Protein AF-A0A127SM06-F1 (afdb_monomer_lite)

Sequence (119 aa):
VLGLKVDGEDAAPLARIEAEYNLETIQPQARQDFLKQTAKLFWLGKVRPSIEHSLLTEKRLAAETEAMNVFAENLRHLLLSAPAGARTTLGVDPGIRTGVKLAVVNASGDVLAHSTIYP

pLDDT: mean 95.46, std 3.53, range [72.62, 98.44]

Structure (mmCIF, N/CA/C/O backbone):
data_AF-A0A127SM06-F1
#
_entry.id   AF-A0A127SM06-F1
#
loop_
_atom_site.group_PDB
_atom_site.id
_atom_site.type_symbol
_atom_site.label_atom_id
_atom_site.label_alt_id
_atom_site.label_comp_id
_atom_site.label_asym_id
_atom_site.label_entity_id
_atom_site.label_seq_id
_atom_site.pdbx_PDB_ins_code
_atom_site.Cartn_x
_atom_site.Cartn_y
_atom_site.Cartn_z
_atom_site.occupancy
_atom_site.B_iso_or_equiv
_atom_site.auth_seq_id
_atom_site.auth_comp_id
_atom_site.auth_asym_id
_atom_site.auth_atom_id
_atom_site.pdbx_PDB_model_num
ATOM 1 N N . VAL A 1 1 ? -0.557 15.153 8.419 1.00 72.62 1 VAL A N 1
ATOM 2 C CA . VAL A 1 1 ? -0.990 13.736 8.405 1.00 72.62 1 VAL A CA 1
ATOM 3 C C . VAL A 1 1 ? -2.483 13.720 8.676 1.00 72.62 1 VAL A C 1
ATOM 5 O O . VAL A 1 1 ? -2.898 14.404 9.602 1.00 72.62 1 VAL A O 1
ATOM 8 N N . LEU A 1 2 ? -3.279 13.058 7.833 1.00 87.62 2 LEU A N 1
ATOM 9 C CA . LEU A 1 2 ? -4.737 12.982 7.998 1.00 87.62 2 LEU A CA 1
ATOM 10 C C . LEU A 1 2 ? -5.108 11.803 8.905 1.00 87.62 2 LEU A C 1
ATOM 12 O O . LEU A 1 2 ? -4.413 10.789 8.908 1.00 87.62 2 LEU A O 1
ATOM 16 N N . GLY A 1 3 ? -6.193 11.948 9.665 1.00 82.19 3 GLY A N 1
ATOM 17 C CA . GLY A 1 3 ? -6.811 10.857 10.415 1.00 82.19 3 GLY A CA 1
ATOM 18 C C . GLY A 1 3 ? -8.027 10.330 9.662 1.00 82.19 3 GLY A C 1
ATOM 19 O O . GLY A 1 3 ? -8.841 11.121 9.193 1.00 82.19 3 GLY A O 1
ATOM 20 N N . LEU A 1 4 ? -8.142 9.009 9.552 1.00 86.06 4 LEU A N 1
ATOM 21 C CA . LEU A 1 4 ? -9.308 8.332 8.991 1.00 86.06 4 LEU A CA 1
ATOM 22 C C . LEU A 1 4 ? -10.140 7.787 10.156 1.00 86.06 4 LEU A C 1
ATOM 24 O O . LEU A 1 4 ? -9.572 7.179 11.063 1.00 86.06 4 LEU A O 1
ATOM 28 N N . LYS A 1 5 ? -11.451 8.032 10.146 1.00 86.38 5 LYS A N 1
ATOM 29 C CA . LYS A 1 5 ? -12.381 7.540 11.167 1.00 86.38 5 LYS A CA 1
ATOM 30 C C . LYS A 1 5 ? -13.599 6.908 10.519 1.00 86.38 5 LYS A C 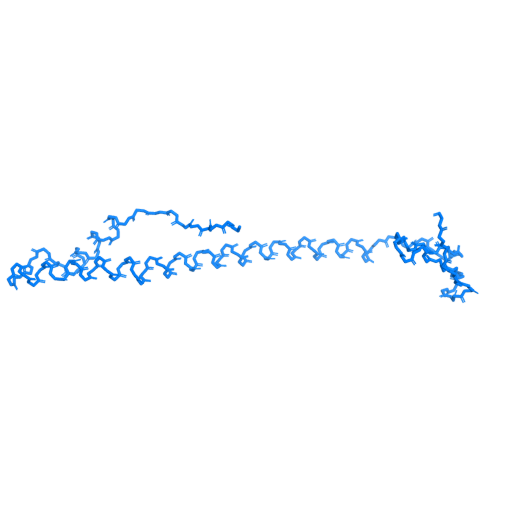1
ATOM 32 O O . LYS A 1 5 ? -14.008 7.334 9.441 1.00 86.38 5 LYS A O 1
ATOM 37 N N . VAL A 1 6 ? -14.167 5.915 11.191 1.00 89.81 6 VAL A N 1
ATOM 38 C CA . VAL A 1 6 ? -15.462 5.338 10.823 1.00 89.81 6 VAL A CA 1
ATOM 39 C C . VAL A 1 6 ? -16.555 6.011 11.649 1.00 89.81 6 VAL A C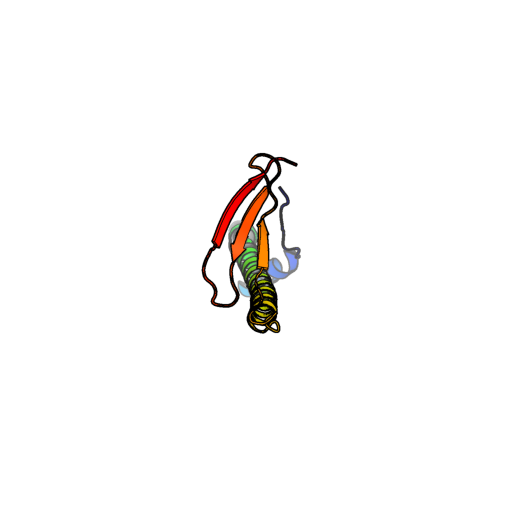 1
ATOM 41 O O . VAL A 1 6 ? -16.555 5.953 12.884 1.00 89.81 6 VAL A O 1
ATOM 44 N N . ASP A 1 7 ? -17.485 6.660 10.953 1.00 89.56 7 ASP A N 1
ATOM 45 C CA . ASP A 1 7 ? -18.664 7.262 11.567 1.00 89.56 7 ASP A CA 1
ATOM 46 C C . ASP A 1 7 ? -19.687 6.189 11.959 1.00 89.56 7 ASP A C 1
ATOM 48 O O . ASP A 1 7 ? -19.818 5.148 11.313 1.00 89.56 7 ASP A O 1
ATOM 52 N N . GLY A 1 8 ? -20.421 6.446 13.041 1.00 88.25 8 GLY A N 1
ATOM 53 C CA . GLY A 1 8 ? -21.451 5.543 13.541 1.00 88.25 8 GLY A CA 1
ATOM 54 C C . GLY A 1 8 ? -21.984 5.974 14.902 1.00 88.25 8 GLY A C 1
ATOM 55 O O . GLY A 1 8 ? -21.238 6.511 15.726 1.00 88.25 8 GLY A O 1
ATOM 56 N N . GLU A 1 9 ? -23.276 5.736 15.121 1.00 91.56 9 GLU A N 1
ATOM 57 C CA . GLU A 1 9 ? -23.962 6.046 16.374 1.00 91.56 9 GLU A CA 1
ATOM 58 C C . GLU A 1 9 ? -23.665 5.003 17.457 1.00 91.56 9 GLU A C 1
ATOM 60 O O . GLU A 1 9 ? -23.750 3.797 17.225 1.00 91.56 9 GLU A O 1
ATOM 65 N N . ASP A 1 10 ? -23.386 5.469 18.675 1.00 94.00 10 ASP A N 1
ATOM 66 C CA . ASP A 1 10 ? -23.112 4.593 19.820 1.00 94.00 10 ASP A CA 1
ATOM 67 C C . ASP A 1 10 ? -24.381 4.193 20.589 1.00 94.00 10 ASP A C 1
ATOM 69 O O . ASP A 1 10 ? -24.395 3.176 21.281 1.00 94.00 10 ASP A O 1
ATOM 73 N N . ALA A 1 11 ? -25.463 4.969 20.470 1.00 94.19 11 ALA A N 1
ATOM 74 C CA . ALA A 1 11 ? -26.669 4.789 21.277 1.00 94.19 11 AL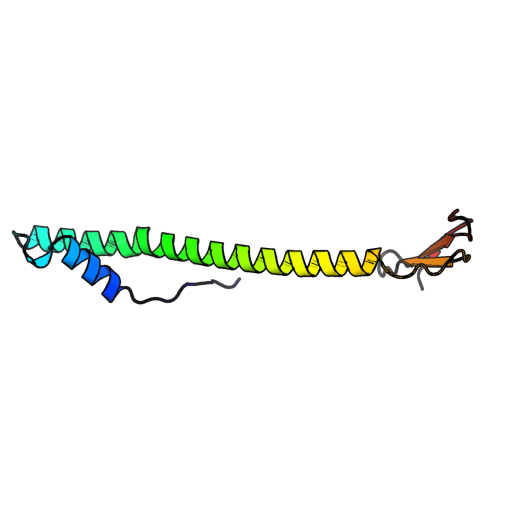A A CA 1
ATOM 75 C C . ALA A 1 11 ? -27.388 3.463 20.983 1.00 94.19 11 ALA A C 1
ATOM 77 O O . ALA A 1 11 ? -27.720 2.726 21.910 1.00 94.19 11 ALA A O 1
ATOM 78 N N . ALA A 1 12 ? -27.593 3.126 19.706 1.00 94.50 12 ALA A N 1
ATOM 79 C CA . ALA A 1 12 ? -28.285 1.896 19.328 1.00 94.50 12 ALA A CA 1
ATOM 80 C C . ALA A 1 12 ? -27.512 0.618 19.733 1.00 94.50 12 ALA A C 1
ATOM 82 O O . ALA A 1 12 ? -28.123 -0.277 20.322 1.00 94.50 12 ALA A O 1
ATOM 83 N N . PRO A 1 13 ? -26.186 0.503 19.508 1.00 94.19 13 PRO A N 1
ATOM 84 C CA . PRO A 1 13 ? -25.400 -0.620 20.022 1.00 94.19 13 PRO A CA 1
ATOM 85 C C . PRO A 1 13 ? -25.413 -0.730 21.549 1.00 94.19 13 PRO A C 1
ATOM 87 O O . PRO A 1 13 ? -25.542 -1.834 22.075 1.00 94.19 13 PRO A O 1
ATOM 90 N N . LEU A 1 14 ? -25.324 0.394 22.267 1.00 95.50 14 LEU A N 1
ATOM 91 C CA . LEU A 1 14 ? -25.395 0.398 23.729 1.00 95.50 14 LEU A CA 1
ATOM 92 C C . LEU A 1 14 ? -26.754 -0.090 24.229 1.00 95.50 14 LEU A C 1
ATOM 94 O O . LEU A 1 14 ? -26.794 -0.983 25.070 1.00 95.50 14 LEU A O 1
ATOM 98 N N . ALA A 1 15 ? -27.853 0.407 23.656 1.00 95.06 15 ALA A N 1
ATOM 99 C CA . ALA A 1 15 ? -29.199 -0.049 23.993 1.00 95.06 15 ALA A CA 1
ATOM 100 C C . ALA A 1 15 ? -29.370 -1.558 23.757 1.00 95.06 15 ALA A C 1
ATOM 102 O O . ALA A 1 15 ? -29.986 -2.247 24.567 1.00 95.06 15 ALA A O 1
ATOM 103 N N . ARG A 1 16 ? -28.764 -2.099 22.690 1.00 95.62 16 ARG A N 1
ATOM 104 C CA . ARG A 1 16 ? -28.745 -3.549 22.444 1.00 95.62 16 ARG A CA 1
ATOM 105 C C . ARG A 1 16 ? -27.997 -4.316 23.530 1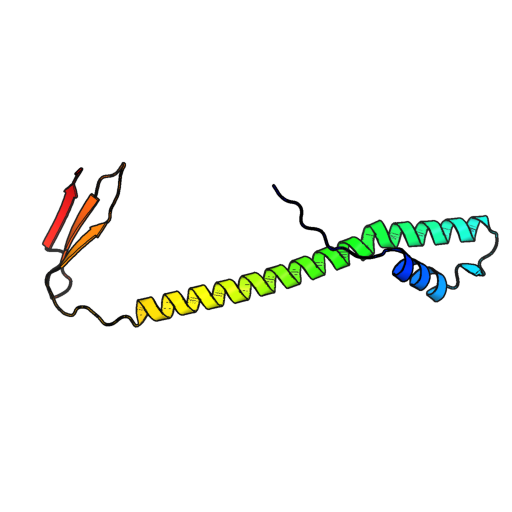.00 95.62 16 ARG A C 1
ATOM 107 O O . ARG A 1 16 ? -28.491 -5.349 23.957 1.00 95.62 16 ARG A O 1
ATOM 114 N N . ILE A 1 17 ? -26.837 -3.833 23.980 1.00 94.94 17 ILE A N 1
ATOM 115 C CA . ILE A 1 17 ? -26.090 -4.469 25.079 1.00 94.94 17 ILE A CA 1
ATOM 116 C C . ILE A 1 17 ? -26.922 -4.430 26.367 1.00 94.94 17 ILE A C 1
ATOM 118 O O . ILE A 1 17 ? -27.030 -5.438 27.060 1.00 94.94 17 ILE A O 1
ATOM 122 N N . GLU A 1 18 ? -27.536 -3.291 26.687 1.00 94.88 18 GLU A N 1
ATOM 123 C CA . GLU A 1 18 ? -28.361 -3.162 27.891 1.00 94.88 18 GLU A CA 1
ATOM 124 C C . GLU A 1 18 ? -29.575 -4.100 27.872 1.00 94.88 18 GLU A C 1
ATOM 126 O O . GLU A 1 18 ? -29.866 -4.728 28.893 1.00 94.88 18 GLU A O 1
ATOM 131 N N . ALA A 1 19 ? -30.238 -4.231 26.719 1.00 95.81 19 ALA A N 1
ATOM 132 C CA . ALA A 1 19 ? -31.372 -5.129 26.528 1.00 95.81 19 ALA A CA 1
ATOM 133 C C . ALA A 1 19 ? -30.964 -6.610 26.591 1.00 95.81 19 ALA A C 1
ATOM 135 O O . ALA A 1 19 ? -31.590 -7.379 27.314 1.00 95.81 19 ALA A O 1
ATOM 136 N N . GLU A 1 20 ? -29.890 -7.005 25.899 1.00 96.12 20 GLU A N 1
ATOM 137 C CA . GLU A 1 20 ? -29.404 -8.395 25.856 1.00 96.12 20 GLU A CA 1
ATOM 138 C C . GLU A 1 20 ? -29.084 -8.932 27.259 1.00 96.12 20 GLU A C 1
ATOM 140 O O . GLU A 1 20 ? -29.417 -10.065 27.603 1.00 96.12 20 GLU A O 1
ATOM 145 N N . TYR A 1 21 ? -28.472 -8.096 28.101 1.00 94.75 21 TYR A N 1
ATOM 146 C CA . TYR A 1 21 ? -28.105 -8.464 29.468 1.00 94.75 21 TYR A CA 1
ATOM 147 C C . TYR A 1 21 ? -29.161 -8.082 30.516 1.00 94.75 21 TYR A C 1
ATOM 149 O O . TYR A 1 21 ? -28.900 -8.228 31.711 1.00 94.75 21 TYR A O 1
ATOM 157 N N . ASN A 1 22 ? -30.343 -7.609 30.100 1.00 96.00 22 ASN A N 1
ATOM 158 C CA . ASN A 1 22 ? -31.435 -7.169 30.977 1.00 96.00 22 ASN A CA 1
ATOM 159 C C . ASN A 1 22 ? -30.963 -6.231 32.102 1.00 96.00 22 ASN A C 1
ATOM 161 O O . ASN A 1 22 ? -31.349 -6.361 33.266 1.00 96.00 22 ASN A O 1
ATOM 165 N N . LEU A 1 23 ? -30.093 -5.272 31.773 1.00 94.38 23 LEU A N 1
ATOM 166 C CA . LEU A 1 23 ? -29.466 -4.419 32.786 1.00 94.38 23 LEU A CA 1
ATOM 167 C C . LEU A 1 23 ? -30.482 -3.525 33.506 1.00 94.38 23 LEU A C 1
ATOM 169 O O . LEU A 1 23 ? -30.222 -3.076 34.620 1.00 94.38 23 LEU A O 1
ATOM 173 N N . GLU A 1 24 ? -31.650 -3.285 32.909 1.00 92.88 24 GLU A N 1
ATOM 174 C CA . GLU A 1 24 ? -32.731 -2.482 33.490 1.00 92.88 24 GLU A CA 1
ATOM 175 C C . GLU A 1 24 ? -33.363 -3.098 34.745 1.00 92.88 24 GLU A C 1
ATOM 177 O O . GLU A 1 24 ? -33.853 -2.368 35.604 1.00 92.88 24 GLU A O 1
ATOM 182 N N . THR A 1 25 ? -33.300 -4.422 34.898 1.00 94.75 25 THR A N 1
ATOM 183 C CA . THR A 1 25 ? -33.943 -5.130 36.016 1.00 94.75 25 THR A CA 1
ATOM 184 C C . THR A 1 25 ? -32.995 -5.407 37.184 1.00 94.75 25 THR A C 1
ATOM 186 O O . THR A 1 25 ? -33.402 -5.998 38.185 1.00 94.75 25 THR A O 1
ATOM 189 N N . ILE A 1 26 ? -31.716 -5.038 37.066 1.00 95.38 26 ILE A N 1
ATOM 190 C CA . ILE A 1 26 ? -30.698 -5.352 38.071 1.00 95.38 26 ILE A CA 1
ATOM 191 C C . ILE A 1 26 ? -30.892 -4.490 39.321 1.00 95.38 26 ILE A C 1
ATOM 193 O O . ILE A 1 26 ? -30.978 -3.270 39.254 1.00 95.38 26 ILE A O 1
ATOM 197 N N . GLN A 1 27 ? -30.867 -5.137 40.485 1.00 93.69 27 GLN A N 1
ATOM 198 C CA . GLN A 1 27 ? -30.824 -4.479 41.789 1.00 93.69 27 GLN A CA 1
ATOM 199 C C . GLN A 1 27 ? -29.577 -4.914 42.582 1.00 93.69 27 GLN A C 1
ATOM 201 O O . GLN A 1 27 ? -29.039 -6.006 42.350 1.00 93.69 27 GLN A O 1
ATOM 206 N N . PRO A 1 28 ? -29.099 -4.099 43.542 1.00 95.94 28 PRO A N 1
ATOM 207 C CA . PRO A 1 28 ? -29.522 -2.722 43.839 1.00 95.94 28 PRO A CA 1
ATOM 208 C C . PRO A 1 28 ? -29.074 -1.726 42.754 1.00 95.94 28 PRO A C 1
ATOM 210 O O . PRO A 1 28 ? -28.190 -2.045 41.959 1.00 95.94 28 PRO A O 1
ATOM 213 N N . GLN A 1 29 ? -29.632 -0.508 42.763 1.00 95.44 29 GLN A N 1
ATOM 214 C CA . GLN A 1 29 ? -29.359 0.539 41.761 1.00 95.44 29 GLN A CA 1
ATOM 215 C C . GLN A 1 29 ? -27.857 0.763 41.513 1.00 95.44 29 GLN A C 1
ATOM 217 O O . GLN A 1 29 ? -27.410 0.801 40.374 1.00 95.44 29 GLN A O 1
ATOM 222 N N . ALA A 1 30 ? -27.044 0.786 42.574 1.00 97.06 30 ALA A N 1
ATOM 223 C CA . ALA A 1 30 ? -25.596 0.967 42.452 1.00 97.06 30 ALA A CA 1
ATOM 224 C C . ALA A 1 30 ? -24.913 -0.105 41.576 1.00 97.06 30 ALA A C 1
ATOM 226 O O . ALA A 1 30 ? -23.954 0.187 40.862 1.00 97.06 30 ALA A O 1
ATOM 227 N N . ARG A 1 31 ? -25.401 -1.355 41.606 1.00 96.44 31 ARG A N 1
ATOM 228 C CA . ARG A 1 31 ? -24.889 -2.433 40.745 1.00 96.44 31 ARG A CA 1
ATOM 229 C C . ARG A 1 31 ? -25.333 -2.231 39.301 1.00 96.44 31 ARG A C 1
ATOM 231 O O . ARG A 1 31 ? -24.533 -2.441 38.395 1.00 96.44 31 ARG A O 1
ATOM 238 N N . GLN A 1 32 ? -26.586 -1.843 39.093 1.00 97.00 32 GLN A N 1
ATOM 239 C CA . GLN A 1 32 ? -27.107 -1.535 37.767 1.00 97.00 32 GLN A CA 1
ATOM 240 C C . GLN A 1 32 ? -26.301 -0.417 37.100 1.00 97.00 32 GLN A C 1
ATOM 242 O O . GLN A 1 32 ? -25.831 -0.596 35.977 1.00 97.00 32 GLN A O 1
ATOM 247 N N . ASP A 1 33 ? -26.072 0.688 37.808 1.00 97.25 33 ASP A N 1
ATOM 248 C CA . ASP A 1 33 ? -25.316 1.833 37.296 1.00 97.25 33 ASP A CA 1
ATOM 249 C C . ASP A 1 33 ? -23.880 1.431 36.933 1.00 97.25 33 ASP A C 1
ATOM 251 O O . ASP A 1 33 ? -23.378 1.773 35.859 1.00 97.25 33 ASP A O 1
ATOM 255 N N . PHE A 1 34 ? -23.232 0.629 37.786 1.00 97.69 34 PHE A N 1
ATOM 256 C CA . PHE A 1 34 ? -21.901 0.087 37.517 1.00 97.69 34 PHE A CA 1
ATOM 257 C C . PHE A 1 34 ? -21.861 -0.771 36.242 1.00 97.69 34 PHE A C 1
ATOM 259 O O . PHE A 1 34 ? -20.941 -0.636 35.430 1.00 97.69 34 PHE A O 1
ATOM 266 N N . LEU A 1 35 ? -22.851 -1.647 36.045 1.00 97.19 35 LEU A N 1
ATOM 267 C CA . LEU A 1 35 ? -22.923 -2.509 34.864 1.00 97.19 35 LEU A CA 1
ATOM 268 C C . LEU A 1 35 ? -23.207 -1.710 33.590 1.00 97.19 35 LEU A C 1
ATOM 270 O O . LEU A 1 35 ? -22.526 -1.934 32.591 1.00 97.19 35 LEU A O 1
ATOM 274 N N . LYS A 1 36 ? -24.131 -0.741 33.622 1.00 96.56 36 LYS A N 1
ATOM 275 C CA . LYS A 1 36 ? -24.389 0.156 32.480 1.00 96.56 36 LYS A CA 1
ATOM 276 C C . LYS A 1 36 ? -23.145 0.971 32.118 1.00 96.56 36 LYS A C 1
ATOM 278 O O . LYS A 1 36 ? -22.764 1.054 30.949 1.00 96.56 36 LYS A O 1
ATOM 283 N N . GLN A 1 37 ? -22.432 1.495 33.116 1.00 97.38 37 GLN A N 1
ATOM 284 C CA . GLN A 1 37 ? -21.172 2.200 32.886 1.00 97.38 37 GLN A CA 1
ATOM 285 C C . GLN A 1 37 ? -20.095 1.273 32.303 1.00 97.38 37 GLN A C 1
ATOM 287 O O . GLN A 1 37 ? -19.359 1.665 31.397 1.00 97.38 37 GLN A O 1
ATOM 292 N N . THR A 1 38 ? -20.014 0.030 32.779 1.00 96.69 38 THR A N 1
ATOM 293 C CA . THR A 1 38 ? -19.076 -0.969 32.254 1.00 96.69 38 THR A CA 1
ATOM 294 C C . THR A 1 38 ? -19.413 -1.344 30.810 1.00 96.69 38 THR A C 1
ATOM 296 O O . THR A 1 38 ? -18.506 -1.400 29.982 1.00 96.69 38 THR A O 1
ATOM 299 N N . ALA A 1 39 ? -20.694 -1.519 30.471 1.00 96.69 39 ALA A N 1
ATOM 300 C CA . ALA A 1 39 ? -21.151 -1.750 29.100 1.00 96.69 39 ALA A CA 1
ATOM 301 C C . ALA A 1 39 ? -20.724 -0.604 28.169 1.00 96.69 39 ALA A C 1
ATOM 303 O O . ALA A 1 39 ? -20.161 -0.848 27.099 1.00 96.69 39 ALA A O 1
ATOM 304 N N . LYS A 1 40 ? -20.884 0.648 28.619 1.00 97.06 40 LYS A N 1
ATOM 305 C CA . LYS A 1 40 ? -20.420 1.831 27.885 1.00 97.06 40 LYS A CA 1
ATOM 306 C C . LYS A 1 40 ? -18.909 1.831 27.654 1.00 97.06 40 LYS A C 1
ATOM 308 O O . LYS A 1 40 ? -18.459 2.064 26.532 1.00 97.06 40 LYS A O 1
ATOM 313 N N . LEU A 1 41 ? -18.122 1.561 28.695 1.00 97.25 41 LEU A N 1
ATOM 314 C CA . LEU A 1 41 ? -16.660 1.502 28.595 1.00 97.25 41 LEU A CA 1
ATOM 315 C C . LEU A 1 41 ? -16.193 0.360 27.688 1.00 97.25 41 LEU A C 1
ATOM 317 O O . LEU A 1 41 ? -15.254 0.534 26.912 1.00 97.25 41 LEU A O 1
ATOM 321 N N . PHE A 1 42 ? -16.859 -0.790 27.749 1.00 95.44 42 PHE A N 1
ATOM 322 C CA . PHE A 1 42 ? -16.570 -1.933 26.894 1.00 95.44 42 PHE A CA 1
ATOM 323 C C . PHE A 1 42 ? -16.855 -1.625 25.418 1.00 95.44 42 PHE A C 1
ATOM 325 O O . PHE A 1 42 ? -15.996 -1.865 24.566 1.00 95.44 42 PHE A O 1
ATOM 332 N N . TRP A 1 43 ? -18.009 -1.024 25.115 1.00 95.88 43 TRP A N 1
ATOM 333 C CA . TRP A 1 43 ? -18.351 -0.602 23.757 1.00 95.88 43 TRP A CA 1
ATOM 334 C C . TRP A 1 43 ? -17.321 0.383 23.196 1.00 95.88 43 TRP A C 1
ATOM 336 O O . TRP A 1 43 ? -16.682 0.098 22.183 1.00 95.88 43 TRP A O 1
ATOM 346 N N . LEU A 1 44 ? -17.106 1.508 23.886 1.00 95.38 44 LEU A N 1
ATOM 347 C CA . LEU A 1 44 ? -16.251 2.592 23.395 1.00 95.38 44 LEU A CA 1
ATOM 348 C C . LEU A 1 44 ? -14.765 2.219 23.384 1.00 95.38 44 LEU A C 1
ATOM 350 O O . LEU A 1 44 ? -14.023 2.671 22.516 1.00 95.38 44 LEU A O 1
ATOM 354 N N . GLY A 1 45 ? -14.319 1.413 24.348 1.00 95.75 45 GLY A N 1
ATOM 355 C CA . GLY A 1 45 ? -12.905 1.095 24.535 1.00 95.75 45 GLY A CA 1
ATOM 356 C C . GLY A 1 45 ? -12.432 -0.177 23.836 1.00 95.75 45 GLY A C 1
ATOM 357 O O . GLY A 1 45 ? -11.227 -0.335 23.640 1.00 95.75 45 GLY A O 1
ATOM 358 N N . LYS A 1 46 ? -13.334 -1.104 23.492 1.00 95.56 46 LYS A N 1
ATOM 359 C CA . LYS A 1 46 ? -12.963 -2.413 22.926 1.00 95.56 46 LYS A CA 1
ATOM 360 C C . LYS A 1 46 ? -13.701 -2.726 21.637 1.00 95.56 46 LYS A C 1
ATOM 362 O O . LYS A 1 46 ? -13.054 -2.952 20.617 1.00 95.56 46 LYS A O 1
ATOM 367 N N . VAL A 1 47 ? -15.031 -2.720 21.668 1.00 95.12 47 VAL A N 1
ATOM 368 C CA . VAL A 1 47 ? -15.836 -3.204 20.537 1.00 95.12 47 VAL A CA 1
ATOM 369 C C . VAL A 1 47 ? -15.782 -2.233 19.360 1.00 95.12 47 VAL A C 1
ATOM 371 O O . VAL A 1 47 ? -15.388 -2.625 18.264 1.00 95.12 47 VAL A O 1
ATOM 374 N N . ARG A 1 48 ? -16.102 -0.954 19.586 1.00 95.00 48 ARG A N 1
ATOM 375 C CA . ARG A 1 48 ? -16.112 0.077 18.541 1.00 95.00 48 ARG A CA 1
ATOM 376 C C . ARG A 1 48 ? -14.744 0.226 17.854 1.00 95.00 48 ARG A C 1
ATOM 378 O O . ARG A 1 48 ? -14.720 0.134 16.628 1.00 95.00 48 ARG A O 1
ATOM 385 N N . PRO A 1 49 ? -13.606 0.339 18.575 1.00 94.50 49 PRO A N 1
ATOM 386 C CA . PRO A 1 49 ? -12.289 0.390 17.937 1.00 94.50 49 PRO A CA 1
ATOM 387 C C . PRO A 1 49 ? -11.944 -0.871 17.138 1.00 94.50 49 PRO A C 1
ATOM 389 O O . PRO A 1 49 ? -11.306 -0.780 16.093 1.00 94.50 49 PRO A O 1
ATOM 392 N N . SER A 1 50 ? -12.361 -2.055 17.604 1.00 95.62 50 SER A N 1
ATOM 393 C CA . SER A 1 50 ? -12.106 -3.314 16.894 1.00 95.62 50 SER A CA 1
ATOM 394 C C . SER A 1 50 ? -12.885 -3.402 15.580 1.00 95.62 50 SER A C 1
ATOM 396 O O . SER A 1 50 ? -12.318 -3.818 14.566 1.00 95.62 50 SER A O 1
ATOM 398 N N . ILE A 1 51 ? -14.153 -2.978 15.574 1.00 94.69 51 ILE A N 1
ATOM 399 C CA . ILE A 1 51 ? -14.977 -2.905 14.361 1.00 94.69 51 ILE A CA 1
ATOM 400 C C . ILE A 1 51 ? -14.387 -1.881 13.392 1.00 94.69 51 ILE A C 1
ATOM 402 O O . ILE A 1 51 ? -14.178 -2.199 12.225 1.00 94.69 51 ILE A O 1
ATOM 406 N N . GLU A 1 52 ? -14.062 -0.682 13.880 1.00 94.62 52 GLU A N 1
ATOM 407 C CA . GLU A 1 52 ? -13.446 0.379 13.081 1.00 94.62 52 GLU A CA 1
ATOM 408 C C . GLU A 1 52 ? -12.147 -0.102 12.424 1.00 94.62 52 GLU A C 1
ATOM 410 O O . GLU A 1 52 ? -12.002 -0.011 11.206 1.00 94.62 52 GLU A O 1
ATOM 415 N N . HIS A 1 53 ? -11.242 -0.714 13.193 1.00 94.62 53 HIS A N 1
ATOM 416 C CA . HIS A 1 53 ? -10.014 -1.296 12.656 1.00 94.62 53 HIS A CA 1
ATOM 417 C C . HIS A 1 53 ? -10.294 -2.356 11.581 1.00 94.62 53 HIS A C 1
ATOM 419 O O . HIS A 1 53 ? -9.636 -2.371 10.539 1.00 94.62 53 HIS A O 1
ATOM 425 N N . SER A 1 54 ? -11.262 -3.243 11.817 1.00 96.56 54 SER A N 1
ATOM 426 C CA . SER A 1 54 ? -11.602 -4.317 10.877 1.00 96.56 54 SER A CA 1
ATOM 427 C C . SER A 1 54 ? -12.147 -3.762 9.559 1.00 96.56 54 SER A C 1
ATOM 429 O O . SER A 1 54 ? -11.668 -4.148 8.497 1.00 96.56 54 SER A O 1
ATOM 431 N N . LEU A 1 55 ? -13.066 -2.793 9.619 1.00 95.94 55 LEU A N 1
ATOM 432 C CA . LEU A 1 55 ? -13.630 -2.134 8.438 1.00 95.94 55 LEU A CA 1
ATOM 433 C C . LEU A 1 55 ? -12.562 -1.374 7.647 1.00 95.94 55 LEU A C 1
ATOM 435 O O . LEU A 1 55 ? -12.500 -1.478 6.422 1.00 95.94 55 LEU A O 1
ATOM 439 N N . LEU A 1 56 ? -11.692 -0.630 8.334 1.00 95.62 56 LEU A N 1
ATOM 440 C CA . LEU A 1 56 ? -10.599 0.083 7.676 1.00 95.62 56 LEU A CA 1
ATOM 441 C C . LEU A 1 56 ? -9.605 -0.876 7.019 1.00 95.62 56 LEU A C 1
ATOM 443 O O . LEU A 1 56 ? -9.142 -0.612 5.911 1.00 95.62 56 LEU A O 1
ATOM 447 N N . THR A 1 57 ? -9.311 -2.001 7.671 1.00 96.25 57 THR A N 1
ATOM 448 C CA . THR A 1 57 ? -8.446 -3.048 7.114 1.00 96.25 57 THR A CA 1
ATOM 449 C C . THR A 1 57 ? -9.069 -3.662 5.865 1.00 96.25 57 THR A C 1
ATOM 451 O O . THR A 1 57 ? -8.396 -3.776 4.846 1.00 96.25 57 THR A O 1
ATOM 454 N N . GLU A 1 58 ? -10.360 -3.995 5.900 1.00 97.12 58 GLU A N 1
ATOM 455 C CA . GLU A 1 58 ? -11.082 -4.527 4.742 1.00 97.12 58 GLU A CA 1
ATOM 456 C C . GLU A 1 58 ? -11.038 -3.550 3.558 1.00 97.12 58 GLU A C 1
ATOM 458 O O . GLU A 1 58 ? -10.669 -3.930 2.445 1.00 97.12 58 GLU A O 1
ATOM 463 N N . LYS A 1 59 ? -11.345 -2.266 3.791 1.00 96.81 59 LYS A N 1
ATOM 464 C CA . LYS A 1 59 ? -11.306 -1.242 2.735 1.00 96.81 59 LYS A CA 1
ATOM 465 C C . LYS A 1 59 ? -9.905 -1.020 2.190 1.00 96.81 59 LYS A C 1
ATOM 467 O O . LYS A 1 59 ? -9.751 -0.837 0.983 1.00 96.81 59 LYS A O 1
ATOM 472 N N . ARG A 1 60 ? -8.890 -1.080 3.050 1.00 96.81 60 ARG A N 1
ATOM 473 C CA . ARG A 1 60 ? -7.491 -1.022 2.630 1.00 96.81 60 ARG A CA 1
ATOM 474 C C . ARG A 1 60 ? -7.142 -2.195 1.714 1.00 96.81 60 ARG A C 1
ATOM 476 O O . ARG A 1 60 ? -6.622 -1.956 0.632 1.00 96.81 60 ARG A O 1
ATOM 483 N N . LEU A 1 61 ? -7.454 -3.426 2.114 1.00 98.12 61 LEU A N 1
ATOM 484 C CA . LEU A 1 61 ? -7.151 -4.623 1.322 1.00 98.12 61 LEU A CA 1
ATOM 485 C C . LEU A 1 61 ? -7.874 -4.611 -0.032 1.00 98.12 61 LEU A C 1
ATOM 487 O O . LEU A 1 61 ? -7.286 -4.975 -1.051 1.00 98.12 61 LEU A O 1
ATOM 491 N N . ALA A 1 62 ? -9.124 -4.144 -0.067 1.00 98.12 62 ALA A N 1
ATOM 492 C CA . ALA A 1 62 ? -9.865 -3.972 -1.314 1.00 98.12 62 ALA A CA 1
ATOM 493 C C . ALA A 1 62 ? -9.190 -2.944 -2.241 1.00 98.12 62 ALA A C 1
ATOM 495 O O . ALA A 1 62 ? -8.990 -3.217 -3.423 1.00 98.12 62 ALA A O 1
ATOM 496 N N . ALA A 1 63 ? -8.785 -1.790 -1.702 1.00 98.19 63 ALA A N 1
ATOM 497 C CA . ALA A 1 63 ? -8.090 -0.759 -2.472 1.00 98.19 63 ALA A CA 1
ATOM 498 C C . ALA A 1 63 ? -6.710 -1.224 -2.972 1.00 98.19 63 ALA A C 1
ATOM 500 O O . ALA A 1 63 ? -6.344 -0.947 -4.112 1.00 98.19 63 ALA A O 1
ATOM 501 N N . GLU A 1 64 ? -5.955 -1.952 -2.146 1.00 98.31 64 GLU A N 1
ATOM 502 C CA . GLU A 1 64 ? -4.674 -2.552 -2.539 1.00 98.31 64 GLU A CA 1
ATOM 503 C C . GLU A 1 64 ? -4.860 -3.577 -3.662 1.00 98.31 64 GLU A C 1
ATOM 505 O O . GLU A 1 64 ? -4.095 -3.574 -4.624 1.00 98.31 64 GLU A O 1
ATOM 510 N N . THR A 1 65 ? -5.899 -4.412 -3.578 1.00 98.38 65 THR A N 1
ATOM 511 C CA . THR A 1 65 ? -6.225 -5.396 -4.622 1.00 98.38 65 THR A CA 1
ATOM 512 C C . THR A 1 65 ? -6.518 -4.716 -5.955 1.00 98.38 65 THR A C 1
ATOM 514 O O . THR A 1 65 ? -5.961 -5.105 -6.980 1.00 98.38 65 THR A O 1
ATOM 517 N N . GLU A 1 66 ? -7.333 -3.662 -5.945 1.00 98.25 66 GLU A N 1
ATOM 518 C CA . GLU A 1 66 ? -7.645 -2.910 -7.161 1.00 98.25 66 GLU A CA 1
ATOM 519 C C . GLU A 1 66 ? -6.403 -2.228 -7.748 1.00 98.25 66 GLU A C 1
ATOM 521 O O . GLU A 1 66 ? -6.144 -2.316 -8.948 1.00 98.25 66 GLU A O 1
ATOM 526 N N . ALA A 1 67 ? -5.570 -1.618 -6.900 1.00 98.44 67 ALA A N 1
ATOM 527 C CA . ALA A 1 67 ? -4.312 -1.028 -7.342 1.00 98.44 67 ALA A CA 1
ATOM 528 C C . ALA A 1 67 ? -3.390 -2.075 -7.992 1.00 98.44 67 ALA A C 1
ATOM 530 O O . ALA A 1 67 ? -2.823 -1.820 -9.055 1.00 98.44 67 ALA A O 1
ATOM 531 N N . MET A 1 68 ? -3.270 -3.268 -7.397 1.00 98.06 68 MET A N 1
ATOM 532 C CA . MET A 1 68 ? -2.491 -4.370 -7.971 1.00 98.06 68 MET A CA 1
ATOM 533 C C . MET A 1 68 ? -3.013 -4.800 -9.342 1.00 98.06 68 MET A C 1
ATOM 535 O O . MET A 1 68 ? -2.200 -5.021 -10.239 1.00 98.06 68 MET A O 1
ATOM 539 N N . ASN A 1 69 ? -4.332 -4.878 -9.533 1.00 98.19 69 ASN A N 1
ATOM 540 C CA . ASN A 1 69 ? -4.922 -5.229 -10.826 1.00 98.19 69 ASN A CA 1
ATOM 541 C C . ASN A 1 69 ? -4.536 -4.216 -11.911 1.00 98.19 69 ASN A C 1
ATOM 543 O O . ASN A 1 69 ? -4.086 -4.609 -12.987 1.00 98.19 69 ASN A O 1
ATOM 547 N N . VAL A 1 70 ? -4.620 -2.919 -11.602 1.00 98.38 70 VAL A N 1
ATOM 548 C CA . VAL A 1 70 ? -4.200 -1.848 -12.519 1.00 98.38 70 VAL A CA 1
ATOM 549 C C . VAL A 1 70 ? -2.705 -1.945 -12.836 1.00 98.38 70 VAL A C 1
ATOM 551 O O . VAL A 1 70 ? -2.305 -1.837 -13.996 1.00 98.38 70 VAL A O 1
ATOM 554 N N . PHE A 1 71 ? -1.854 -2.192 -11.835 1.00 97.94 71 PHE A N 1
ATOM 555 C CA . PHE A 1 71 ? -0.417 -2.374 -12.064 1.00 97.94 71 PHE A CA 1
ATOM 556 C C . PHE A 1 71 ? -0.112 -3.599 -12.931 1.00 97.94 71 PHE A C 1
ATOM 558 O O . PHE A 1 71 ? 0.717 -3.512 -13.839 1.00 97.94 71 PHE A O 1
ATOM 565 N N . ALA A 1 72 ? -0.783 -4.722 -12.678 1.00 98.38 72 ALA A N 1
ATOM 566 C CA . ALA A 1 72 ? -0.622 -5.946 -13.451 1.00 98.38 72 ALA A CA 1
ATOM 567 C C . ALA A 1 72 ? -1.062 -5.750 -14.907 1.00 98.38 72 ALA A C 1
ATOM 569 O O . ALA A 1 72 ? -0.372 -6.193 -15.827 1.00 98.38 72 ALA A O 1
ATOM 570 N N . GLU A 1 73 ? -2.171 -5.045 -15.133 1.00 97.88 73 GLU A N 1
ATOM 571 C CA . GLU A 1 73 ? -2.628 -4.722 -16.479 1.00 97.88 73 GLU A CA 1
ATOM 572 C C . GLU A 1 73 ? -1.645 -3.807 -17.219 1.00 97.88 73 GLU A C 1
ATOM 574 O O . GLU A 1 73 ? -1.267 -4.113 -18.352 1.00 97.88 73 GLU A O 1
ATOM 579 N N . ASN A 1 74 ? -1.156 -2.750 -16.568 1.00 97.88 74 ASN A N 1
ATOM 580 C CA . ASN A 1 74 ? -0.144 -1.871 -17.153 1.00 97.88 74 ASN A CA 1
ATOM 581 C C . ASN A 1 74 ? 1.127 -2.648 -17.521 1.00 97.88 74 ASN A C 1
ATOM 583 O O . ASN A 1 74 ? 1.667 -2.479 -18.614 1.00 97.88 74 ASN A O 1
ATOM 587 N N . LEU A 1 75 ? 1.580 -3.553 -16.649 1.00 97.69 75 LEU A N 1
ATOM 588 C CA . LEU A 1 75 ? 2.728 -4.409 -16.934 1.00 97.69 75 LEU A CA 1
ATOM 589 C C . LEU A 1 75 ? 2.463 -5.327 -18.134 1.00 97.69 75 LEU A C 1
ATOM 591 O O . LEU A 1 75 ? 3.318 -5.453 -19.009 1.00 97.69 75 LEU A O 1
ATOM 595 N N . ARG A 1 76 ? 1.273 -5.930 -18.219 1.00 97.50 76 ARG A N 1
ATOM 596 C CA . ARG A 1 76 ? 0.872 -6.752 -19.367 1.00 97.50 76 ARG A CA 1
ATOM 597 C C . ARG A 1 76 ? 0.917 -5.953 -20.670 1.00 97.50 76 ARG A C 1
ATOM 599 O O . ARG A 1 76 ? 1.439 -6.457 -21.660 1.00 97.50 76 ARG A O 1
ATOM 606 N N . HIS A 1 77 ? 0.392 -4.728 -20.679 1.00 97.25 77 HIS A N 1
ATOM 607 C CA . HIS A 1 77 ? 0.405 -3.862 -21.866 1.00 97.25 77 HIS A CA 1
ATOM 608 C C . HIS A 1 77 ? 1.833 -3.504 -22.288 1.00 97.25 77 HIS A C 1
ATOM 610 O O . HIS A 1 77 ? 2.140 -3.539 -23.477 1.00 97.25 77 HIS A O 1
ATOM 616 N N . LEU A 1 78 ? 2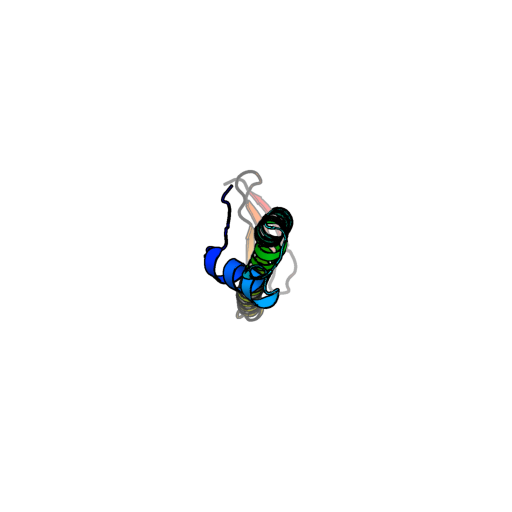.722 -3.226 -21.331 1.00 96.38 78 LEU A N 1
ATOM 617 C CA . LEU A 1 78 ? 4.135 -2.962 -21.611 1.00 96.38 78 LEU A CA 1
ATOM 618 C C . LEU A 1 78 ? 4.843 -4.194 -22.193 1.00 96.38 78 LEU A C 1
ATOM 620 O O . LEU A 1 78 ? 5.552 -4.074 -23.189 1.00 96.38 78 LEU A O 1
ATOM 624 N N . LEU A 1 79 ? 4.629 -5.383 -21.622 1.00 97.19 79 LEU A N 1
ATOM 625 C CA . LEU A 1 79 ? 5.290 -6.618 -22.065 1.00 97.19 79 LEU A CA 1
ATOM 626 C C . LEU A 1 79 ? 4.794 -7.126 -23.423 1.00 97.19 79 LEU A C 1
ATOM 628 O O . LEU A 1 79 ? 5.557 -7.746 -24.158 1.00 97.19 79 LEU A O 1
ATOM 632 N N . LEU A 1 80 ? 3.525 -6.878 -23.753 1.00 96.94 80 LEU A N 1
ATOM 633 C CA . LEU A 1 80 ? 2.919 -7.273 -25.028 1.00 96.94 80 LEU A CA 1
ATOM 634 C C . LEU A 1 80 ? 2.961 -6.159 -26.080 1.00 96.94 80 LEU A C 1
ATOM 636 O O . LEU A 1 80 ? 2.353 -6.292 -27.144 1.00 96.94 80 LEU A O 1
ATOM 640 N N . SER A 1 81 ? 3.654 -5.056 -25.791 1.00 96.44 81 SER A N 1
ATOM 641 C CA . SER A 1 81 ? 3.839 -3.986 -26.761 1.00 96.44 81 SER A CA 1
ATOM 642 C C . SER A 1 81 ? 4.596 -4.506 -27.986 1.00 96.44 81 SER A C 1
ATOM 644 O O . SER A 1 81 ? 5.523 -5.314 -27.886 1.00 96.44 81 SER A O 1
ATOM 646 N N . ALA A 1 82 ? 4.152 -4.084 -29.173 1.00 96.25 82 ALA A N 1
ATOM 647 C CA . ALA A 1 82 ? 4.749 -4.548 -30.416 1.00 96.25 82 ALA A CA 1
ATOM 648 C C . ALA A 1 82 ? 6.241 -4.167 -30.453 1.00 96.25 82 ALA A C 1
ATOM 650 O O . ALA A 1 82 ? 6.576 -2.998 -30.234 1.00 96.25 82 ALA A O 1
ATOM 651 N N . PRO A 1 83 ? 7.147 -5.115 -30.747 1.00 92.31 83 PRO A N 1
ATOM 652 C CA . PRO A 1 83 ? 8.564 -4.807 -30.810 1.00 92.31 83 PRO A CA 1
ATOM 653 C C . PRO A 1 83 ? 8.848 -3.879 -31.996 1.00 92.31 83 PRO A C 1
ATOM 655 O O . PRO A 1 83 ? 8.320 -4.068 -33.091 1.00 92.31 83 PRO A O 1
ATOM 658 N N . ALA A 1 84 ? 9.756 -2.917 -31.814 1.00 90.88 84 ALA A N 1
ATOM 659 C CA . ALA A 1 84 ? 10.198 -2.015 -32.885 1.00 90.88 84 ALA A CA 1
ATOM 660 C C . ALA A 1 84 ? 10.985 -2.728 -34.014 1.00 90.88 84 ALA A C 1
ATOM 662 O O . ALA A 1 84 ? 11.256 -2.133 -35.063 1.00 90.88 84 ALA A O 1
ATOM 663 N N . GLY A 1 85 ? 11.333 -4.003 -33.808 1.00 91.50 85 GLY A N 1
ATOM 664 C CA . GLY A 1 85 ? 12.090 -4.841 -34.733 1.00 91.50 85 GLY A CA 1
ATOM 665 C C . GLY A 1 85 ? 13.608 -4.696 -34.589 1.00 91.50 85 GLY A C 1
ATOM 666 O O . GLY A 1 85 ? 14.108 -3.935 -33.764 1.00 91.50 85 GLY A O 1
ATOM 667 N N . ALA A 1 86 ? 14.346 -5.442 -35.412 1.00 93.62 86 ALA A N 1
ATOM 668 C CA . ALA A 1 86 ? 15.807 -5.457 -35.419 1.00 93.62 86 ALA A CA 1
ATOM 669 C C . ALA A 1 86 ? 16.366 -4.193 -36.099 1.00 93.62 86 ALA A C 1
ATOM 671 O O . ALA A 1 86 ? 16.631 -4.173 -37.302 1.00 93.62 86 ALA A O 1
ATOM 672 N N . ARG A 1 87 ? 16.497 -3.107 -35.332 1.00 95.50 87 ARG A N 1
ATOM 673 C CA . ARG A 1 87 ? 17.033 -1.818 -35.786 1.00 95.50 87 ARG A CA 1
ATOM 674 C C . ARG A 1 87 ? 18.114 -1.338 -34.832 1.00 95.50 87 ARG A C 1
ATOM 676 O O . ARG A 1 87 ? 17.935 -1.395 -33.617 1.00 95.50 87 ARG A O 1
ATOM 683 N N . THR A 1 88 ? 19.198 -0.796 -35.380 1.00 97.06 88 THR A N 1
ATOM 684 C CA . THR A 1 88 ? 20.183 -0.074 -34.569 1.00 97.06 88 THR A CA 1
ATOM 685 C C . THR A 1 88 ? 19.498 1.108 -33.884 1.00 97.06 88 THR A C 1
ATOM 687 O O . THR A 1 88 ? 18.876 1.931 -34.555 1.00 97.06 88 THR A O 1
ATOM 690 N N . THR A 1 89 ? 19.586 1.173 -32.557 1.00 97.00 89 THR A N 1
ATOM 691 C CA . THR A 1 89 ? 18.791 2.082 -31.720 1.00 97.00 89 THR A CA 1
ATOM 692 C C . THR A 1 89 ? 19.683 2.831 -30.733 1.00 97.00 89 THR A C 1
ATOM 694 O O . THR A 1 89 ? 20.557 2.238 -30.104 1.00 97.00 89 THR A O 1
ATOM 697 N N . LEU A 1 90 ? 19.446 4.139 -30.583 1.00 97.62 90 LEU A N 1
ATOM 698 C CA . LEU A 1 90 ? 20.021 4.963 -29.519 1.00 97.62 90 LEU A CA 1
ATOM 699 C C . LEU A 1 90 ? 19.047 5.002 -28.332 1.00 97.62 90 LEU A C 1
ATOM 701 O O . LEU A 1 90 ? 17.994 5.630 -28.414 1.00 97.62 90 LEU A O 1
ATOM 705 N N . GLY A 1 91 ? 19.403 4.340 -27.236 1.00 97.12 91 GLY A N 1
ATOM 706 C CA . GLY A 1 91 ? 18.736 4.473 -25.945 1.00 97.12 91 GLY A CA 1
ATOM 707 C C . GLY A 1 91 ? 19.145 5.771 -25.252 1.00 97.12 91 GLY A C 1
ATOM 708 O O . GLY A 1 91 ? 20.332 6.102 -25.201 1.00 97.12 91 GLY A O 1
ATOM 709 N N . VAL A 1 92 ? 18.159 6.494 -24.719 1.00 97.81 92 VAL A N 1
ATOM 710 C CA . VAL A 1 92 ? 18.337 7.767 -24.010 1.00 97.81 92 VAL A CA 1
ATOM 711 C C . VAL A 1 92 ? 17.669 7.652 -22.643 1.00 97.81 92 VAL A C 1
ATOM 713 O O . VAL A 1 92 ? 16.454 7.493 -22.578 1.00 97.81 92 VAL A O 1
ATOM 716 N N . ASP A 1 93 ? 18.456 7.738 -21.569 1.00 97.69 93 ASP A N 1
ATOM 717 C CA . ASP A 1 93 ? 17.983 7.761 -20.178 1.00 97.69 93 ASP A CA 1
ATOM 718 C C . ASP A 1 93 ? 18.179 9.171 -19.581 1.00 97.69 93 ASP A C 1
ATOM 720 O O . ASP A 1 93 ? 19.310 9.554 -19.235 1.00 97.69 93 ASP A O 1
ATOM 724 N N . PRO A 1 94 ? 17.115 9.999 -19.526 1.00 97.31 94 PRO A N 1
ATOM 725 C CA . PRO A 1 94 ? 17.211 11.388 -19.096 1.00 97.31 94 PRO A CA 1
ATOM 726 C C . PRO A 1 94 ? 17.539 11.532 -17.605 1.00 97.31 94 PRO A C 1
ATOM 728 O O . PRO A 1 94 ? 16.847 11.008 -16.737 1.00 97.31 94 PRO A O 1
ATOM 731 N N . GLY A 1 95 ? 18.552 12.341 -17.288 1.00 96.06 95 GLY A N 1
ATOM 732 C CA . GLY A 1 95 ? 18.868 12.747 -15.920 1.00 96.06 95 GLY A CA 1
ATOM 733 C C . GLY A 1 95 ? 19.337 14.197 -15.862 1.00 96.06 95 GLY A C 1
ATOM 734 O O . GLY A 1 95 ? 20.088 14.644 -16.719 1.00 96.06 95 GLY A O 1
ATOM 735 N N . ILE A 1 96 ? 18.895 14.935 -14.839 1.00 94.31 96 ILE A N 1
ATOM 736 C CA . ILE A 1 96 ? 19.244 16.356 -14.674 1.00 94.31 96 ILE A CA 1
ATOM 737 C C . ILE A 1 96 ? 20.627 16.475 -14.024 1.00 94.31 96 ILE A C 1
ATOM 739 O O . ILE A 1 96 ? 21.615 16.806 -14.666 1.00 94.31 96 ILE A O 1
ATOM 743 N N . ARG A 1 97 ? 20.729 16.133 -12.734 1.00 96.69 97 ARG A N 1
ATOM 744 C CA . ARG A 1 97 ? 21.974 16.284 -11.960 1.00 96.69 97 ARG A CA 1
ATOM 745 C C . ARG A 1 97 ? 23.090 15.334 -12.407 1.00 96.69 97 ARG A C 1
ATOM 747 O O . ARG A 1 97 ? 24.260 15.647 -12.235 1.00 96.69 97 ARG A O 1
ATOM 754 N N . THR A 1 98 ? 22.734 14.157 -12.918 1.00 95.94 98 THR A N 1
ATOM 755 C CA . THR A 1 98 ? 23.681 13.090 -13.291 1.00 95.94 98 THR A CA 1
ATOM 756 C C . THR A 1 98 ? 23.917 12.995 -14.801 1.00 95.94 98 THR A C 1
ATOM 758 O O . THR A 1 98 ? 24.509 12.016 -15.253 1.00 95.94 98 THR A O 1
ATOM 761 N N . GLY A 1 99 ? 23.433 13.976 -15.572 1.00 96.75 99 GLY A N 1
ATOM 762 C CA . GLY A 1 99 ? 23.482 13.968 -17.033 1.00 96.75 99 GLY A CA 1
ATOM 763 C C . GLY A 1 99 ? 22.527 12.957 -17.675 1.00 96.75 99 GLY A C 1
ATOM 764 O O . GLY A 1 99 ? 21.877 12.148 -17.001 1.00 96.75 99 GLY A O 1
ATOM 765 N N . VAL A 1 100 ? 22.455 12.996 -19.001 1.00 98.12 100 VAL A N 1
ATOM 766 C CA . VAL A 1 100 ? 21.689 12.070 -19.842 1.00 98.12 100 VAL A CA 1
ATOM 767 C C . VAL A 1 100 ? 22.607 10.935 -20.284 1.00 98.12 100 VAL A C 1
ATOM 769 O O . VAL A 1 100 ? 23.680 11.187 -20.836 1.00 98.12 100 VAL A O 1
ATOM 772 N N . LYS A 1 101 ? 22.198 9.687 -20.048 1.00 98.12 101 LYS A N 1
ATOM 773 C CA . LYS A 1 101 ? 22.972 8.504 -20.443 1.00 98.12 101 LYS A CA 1
ATOM 774 C C . LYS A 1 101 ? 22.502 8.038 -21.806 1.00 98.12 101 LYS A C 1
ATOM 776 O O . LYS A 1 101 ? 21.305 7.991 -22.082 1.00 98.12 101 LYS A O 1
ATOM 781 N N . LEU A 1 102 ? 23.468 7.713 -22.648 1.00 98.06 102 LEU A N 1
ATOM 782 C CA . LEU A 1 102 ? 23.279 7.305 -24.026 1.00 98.06 102 LEU A CA 1
ATOM 783 C C . LEU A 1 102 ? 23.875 5.915 -24.216 1.00 98.06 102 LEU A C 1
ATOM 785 O O . LEU A 1 102 ? 24.993 5.659 -23.766 1.00 98.06 102 LEU A O 1
ATOM 789 N N . ALA A 1 103 ? 23.159 5.046 -24.921 1.00 98.12 103 ALA A N 1
ATOM 790 C CA . ALA A 1 103 ? 23.650 3.735 -25.332 1.00 98.12 103 ALA A CA 1
ATOM 791 C C . ALA A 1 103 ? 23.213 3.438 -26.768 1.00 98.12 103 ALA A C 1
ATOM 793 O O . ALA A 1 103 ? 22.038 3.566 -27.095 1.00 98.12 103 ALA A O 1
ATOM 794 N N . VAL A 1 104 ? 24.144 3.038 -27.630 1.00 97.94 104 VAL A N 1
ATOM 795 C CA . VAL A 1 104 ? 23.847 2.599 -28.998 1.00 97.94 104 VAL A CA 1
ATOM 796 C C . VAL A 1 104 ? 23.855 1.078 -29.027 1.00 97.94 104 VAL A C 1
ATOM 798 O O . VAL A 1 104 ? 24.865 0.465 -28.682 1.00 97.94 104 VAL A O 1
ATOM 801 N N . VAL A 1 105 ? 22.750 0.480 -29.463 1.00 97.38 105 VAL A N 1
ATOM 802 C CA . VAL A 1 105 ? 22.570 -0.973 -29.581 1.00 97.38 105 VAL A CA 1
ATOM 803 C C . VAL A 1 105 ? 22.358 -1.334 -31.050 1.00 97.38 105 VAL A C 1
ATOM 805 O O . VAL A 1 105 ? 21.623 -0.635 -31.747 1.00 97.38 105 VAL A O 1
ATOM 808 N N . ASN A 1 106 ? 23.016 -2.384 -31.548 1.00 96.25 106 ASN A N 1
ATOM 809 C CA . ASN A 1 106 ? 22.861 -2.855 -32.930 1.00 96.25 106 ASN A CA 1
ATOM 810 C C . ASN A 1 106 ? 21.583 -3.705 -33.117 1.00 96.25 106 ASN A C 1
ATOM 812 O O . ASN A 1 106 ? 20.854 -3.988 -32.170 1.00 96.25 106 ASN A O 1
ATOM 816 N N . ALA A 1 107 ? 21.314 -4.143 -34.350 1.00 95.50 107 ALA A N 1
ATOM 817 C CA . ALA A 1 107 ? 20.138 -4.958 -34.672 1.00 95.50 107 ALA A CA 1
ATOM 818 C C . ALA A 1 107 ? 20.097 -6.338 -33.973 1.00 95.50 107 ALA A C 1
ATOM 820 O O . ALA A 1 107 ? 19.011 -6.894 -33.818 1.00 95.50 107 ALA A O 1
ATOM 821 N N . SER A 1 108 ? 21.248 -6.874 -33.554 1.00 94.31 108 SER A N 1
ATOM 822 C CA . SER A 1 108 ? 21.369 -8.150 -32.832 1.00 94.31 108 SER A CA 1
ATOM 823 C C . SER A 1 108 ? 21.191 -8.005 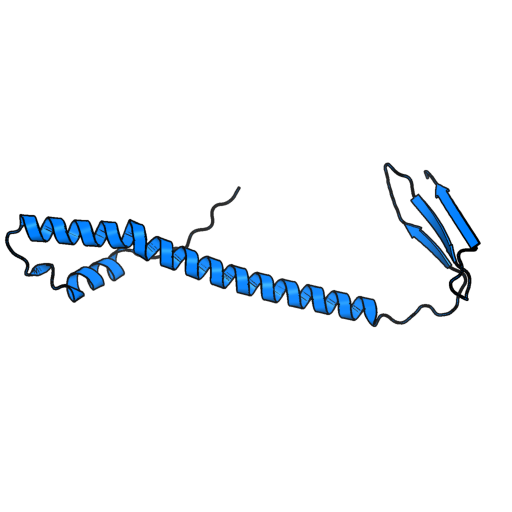-31.315 1.00 94.31 108 SER A C 1
ATOM 825 O O . SER A 1 108 ? 21.047 -9.013 -30.629 1.00 94.31 108 SER A O 1
ATOM 827 N N . GLY A 1 109 ? 21.179 -6.773 -30.790 1.00 93.56 109 GLY A N 1
ATOM 828 C CA . GLY A 1 109 ? 21.098 -6.484 -29.357 1.00 93.56 109 GLY A CA 1
ATOM 829 C C . GLY A 1 109 ? 22.442 -6.180 -28.683 1.00 93.56 109 GLY A C 1
ATOM 830 O O . GLY A 1 109 ? 22.461 -5.938 -27.477 1.00 93.56 109 GLY A O 1
ATOM 831 N N . ASP A 1 110 ? 23.553 -6.143 -29.425 1.00 96.69 110 ASP A N 1
ATOM 832 C CA . ASP A 1 110 ? 24.869 -5.839 -28.854 1.00 96.69 110 ASP A CA 1
ATOM 833 C C . ASP A 1 110 ? 25.047 -4.335 -28.633 1.00 96.69 110 ASP A C 1
ATOM 835 O O . ASP A 1 110 ? 24.681 -3.510 -29.478 1.00 96.69 110 ASP A O 1
ATOM 839 N N . VAL A 1 111 ? 25.682 -3.970 -27.519 1.00 97.38 111 VAL A N 1
ATOM 840 C CA . VAL A 1 111 ? 26.050 -2.581 -27.222 1.00 97.38 111 VAL A CA 1
ATOM 841 C C . VAL A 1 111 ? 27.283 -2.193 -28.038 1.00 97.38 111 VAL A C 1
ATOM 843 O O . VAL A 1 111 ? 28.350 -2.780 -27.879 1.00 97.38 111 VAL A O 1
ATOM 846 N N . LEU A 1 112 ? 27.148 -1.173 -28.886 1.00 97.62 112 LEU A N 1
ATOM 847 C CA . LEU A 1 112 ? 28.239 -0.644 -29.711 1.00 97.62 112 LEU A CA 1
ATOM 848 C C . LEU A 1 112 ? 29.011 0.483 -29.019 1.00 97.62 112 LEU A C 1
ATOM 850 O O . LEU A 1 112 ? 30.222 0.595 -29.180 1.00 97.62 112 LEU A O 1
ATOM 854 N N . ALA A 1 113 ? 28.307 1.346 -28.284 1.00 97.88 113 ALA A N 1
ATOM 855 C CA . ALA A 1 113 ? 28.893 2.487 -27.589 1.00 97.88 113 ALA A CA 1
ATOM 856 C C . ALA A 1 113 ? 27.971 2.978 -26.468 1.00 97.88 113 ALA A C 1
ATOM 858 O O . ALA A 1 113 ? 26.753 2.814 -26.542 1.00 97.88 113 ALA A O 1
ATOM 859 N N . HIS A 1 114 ? 28.543 3.646 -25.468 1.00 97.81 114 HIS A N 1
ATOM 860 C CA . HIS A 1 114 ? 27.796 4.372 -24.446 1.00 97.81 114 HIS A CA 1
ATOM 861 C C . HIS A 1 114 ? 28.505 5.682 -24.081 1.00 97.81 114 HIS A C 1
ATOM 863 O O . HIS A 1 114 ? 29.723 5.797 -24.211 1.00 97.81 114 HIS A O 1
ATOM 869 N N . SER A 1 115 ? 27.756 6.678 -23.616 1.00 97.81 115 SER A N 1
ATOM 870 C CA . SER A 1 115 ? 28.300 7.956 -23.143 1.00 97.81 115 SER A CA 1
ATOM 871 C C . SER A 1 115 ? 27.340 8.624 -22.161 1.00 97.81 115 SER A C 1
ATOM 873 O O . SER A 1 115 ? 26.159 8.286 -22.112 1.00 97.81 115 SER A O 1
ATOM 875 N N . THR A 1 116 ? 27.836 9.597 -21.404 1.00 97.94 116 THR A N 1
ATOM 876 C CA . THR A 1 116 ? 27.011 10.490 -20.586 1.00 97.94 116 THR A CA 1
ATOM 877 C C . THR A 1 116 ? 27.225 11.911 -21.075 1.00 97.94 116 THR A C 1
ATOM 879 O O . THR A 1 116 ? 28.363 12.375 -21.136 1.00 97.94 116 THR A O 1
ATOM 882 N N . ILE A 1 117 ? 26.138 12.605 -21.402 1.00 97.12 117 ILE A N 1
ATOM 883 C CA . ILE A 1 117 ? 26.165 14.007 -21.824 1.00 97.12 117 ILE A CA 1
ATOM 884 C C . ILE A 1 117 ? 25.482 14.898 -20.784 1.00 97.12 117 ILE A C 1
ATOM 886 O O . ILE A 1 117 ? 24.595 14.456 -20.054 1.00 97.12 117 ILE A O 1
ATOM 890 N N . TYR A 1 118 ? 25.879 16.165 -20.740 1.00 96.19 118 TYR A N 1
ATOM 891 C CA . TYR A 1 118 ? 25.249 17.209 -19.932 1.00 96.19 118 TYR A CA 1
ATOM 892 C C . TYR A 1 118 ? 24.770 18.298 -20.900 1.00 96.19 118 TYR A C 1
ATOM 894 O O . TYR A 1 118 ? 25.575 19.162 -21.251 1.00 96.19 118 TYR A O 1
ATOM 902 N N . PRO A 1 119 ? 23.545 18.164 -21.443 1.00 87.12 119 PRO A N 1
ATOM 903 C CA . PRO A 1 119 ? 23.001 19.099 -22.423 1.00 87.12 119 PRO A CA 1
ATOM 904 C C . PRO A 1 119 ? 22.640 20.456 -21.810 1.00 87.12 119 PRO A C 1
ATOM 906 O O . PRO A 1 119 ? 22.426 20.521 -20.576 1.00 87.12 119 PRO A O 1
#

Secondary structure (DSSP, 8-state):
-PPP-----SHHHHHHHHHHTTGGG-SSHHHHHHHHHHHHHHIIIIIHHHHHHHHHHHHHHHHHHHHHHHHHHHHHHHHTSPP--S--EEEEE--STT-EEEEEE-TTS-EEEEEEE--

Foldseek 3Di:
DDDDWDDDDPVVVLVVVCVVVVLVPDDDPVVSVVVSVVSVCCCVPPVRVVVGVVVVVVVVVVVVVVVVVVVVVVVVCVVPPDDPAQAFDWDWADDAPFAIKIWTAGSVGDTPDIDGDHD

Radius of gyration: 31.79 Å; chains: 1; bounding box: 63×28×80 Å